Protein AF-A0A933APV7-F1 (afdb_monomer_lite)

Sequence (50 aa):
MIRGLGPTVPHCPTAYKIIGTAMEVHRKLGPGHREEVYHQAMLKELPEAG

Foldseek 3Di:
DPPPPDPPDPPDVLVVLLVVLLVVLCVVPPDDDDPVVSVVSSVVCSVVSD

Structure (mmCIF, N/CA/C/O backbone):
data_AF-A0A933APV7-F1
#
_entry.id   AF-A0A933APV7-F1
#
loop_
_atom_site.group_PDB
_atom_site.id
_atom_site.type_symbol
_atom_site.label_atom_id
_atom_site.label_alt_id
_atom_site.label_comp_id
_atom_site.label_asym_id
_atom_site.label_entity_id
_atom_site.label_seq_id
_atom_site.pdbx_PDB_ins_code
_atom_site.Cartn_x
_atom_site.Cartn_y
_atom_site.Cartn_z
_atom_site.occupancy
_atom_site.B_iso_or_equiv
_atom_site.auth_seq_id
_atom_site.auth_comp_id
_atom_site.auth_asym_id
_atom_site.auth_atom_id
_atom_site.pdbx_PDB_model_num
ATOM 1 N N . MET A 1 1 ? 26.755 -9.272 9.956 1.00 39.41 1 MET A N 1
ATOM 2 C CA . MET A 1 1 ? 26.462 -10.006 8.707 1.00 39.41 1 MET A CA 1
ATOM 3 C C . MET A 1 1 ? 25.100 -9.570 8.186 1.00 39.41 1 MET A C 1
ATOM 5 O O . MET A 1 1 ? 24.099 -10.155 8.566 1.00 39.41 1 MET A O 1
ATOM 9 N N . ILE A 1 2 ? 25.052 -8.529 7.354 1.00 49.12 2 ILE A N 1
ATOM 10 C CA . ILE A 1 2 ? 23.894 -8.279 6.489 1.00 49.12 2 ILE A CA 1
ATOM 11 C C . ILE A 1 2 ? 24.274 -8.810 5.107 1.00 49.12 2 ILE A C 1
ATOM 13 O O . ILE A 1 2 ? 25.244 -8.353 4.508 1.00 49.12 2 ILE A O 1
ATOM 17 N N . ARG A 1 3 ? 23.604 -9.869 4.649 1.00 52.44 3 ARG A N 1
ATOM 18 C CA . ARG A 1 3 ? 23.812 -10.414 3.302 1.00 52.44 3 ARG A CA 1
ATOM 19 C C . ARG A 1 3 ? 23.350 -9.341 2.319 1.00 52.44 3 ARG A C 1
ATOM 21 O O . ARG A 1 3 ? 22.154 -9.092 2.211 1.00 52.44 3 ARG A O 1
ATOM 28 N N . GLY A 1 4 ? 24.299 -8.682 1.657 1.00 50.25 4 GLY A N 1
ATOM 29 C CA . GLY A 1 4 ? 24.000 -7.812 0.529 1.00 50.25 4 GLY A CA 1
ATOM 30 C C . GLY A 1 4 ? 23.235 -8.619 -0.512 1.00 50.25 4 GLY A C 1
ATOM 31 O O . GLY A 1 4 ? 23.651 -9.724 -0.866 1.00 50.25 4 GLY A O 1
ATOM 32 N N . LEU A 1 5 ? 22.089 -8.100 -0.945 1.00 62.75 5 LEU A N 1
ATOM 33 C CA . LEU A 1 5 ? 21.352 -8.633 -2.082 1.00 62.75 5 LEU A CA 1
ATOM 34 C C . LEU A 1 5 ? 22.283 -8.514 -3.298 1.00 62.75 5 LEU A C 1
ATOM 36 O O . LEU A 1 5 ? 22.498 -7.423 -3.816 1.00 62.75 5 LEU A O 1
ATOM 40 N N . GLY A 1 6 ? 22.944 -9.615 -3.659 1.00 57.88 6 GLY A N 1
ATOM 41 C CA . GLY A 1 6 ? 23.875 -9.656 -4.783 1.00 57.88 6 GLY A CA 1
ATOM 42 C C . GLY A 1 6 ? 23.166 -9.397 -6.121 1.00 57.88 6 GLY A C 1
ATOM 43 O O . GLY A 1 6 ? 21.940 -9.479 -6.190 1.00 57.88 6 GLY A O 1
ATOM 44 N N . PRO A 1 7 ? 23.916 -9.142 -7.206 1.00 64.44 7 PRO A N 1
ATOM 45 C CA . PRO A 1 7 ? 23.395 -8.746 -8.524 1.00 64.44 7 PRO A CA 1
ATOM 46 C C . PRO A 1 7 ? 22.585 -9.834 -9.267 1.00 64.44 7 PRO A C 1
ATOM 48 O O . PRO A 1 7 ? 22.364 -9.727 -10.468 1.00 64.44 7 PRO A O 1
ATOM 51 N N . THR A 1 8 ? 22.149 -10.892 -8.581 1.00 64.75 8 THR A N 1
ATOM 52 C CA . THR A 1 8 ? 21.496 -12.075 -9.156 1.00 64.75 8 THR A CA 1
ATOM 53 C C . THR A 1 8 ? 20.063 -12.288 -8.676 1.00 64.75 8 THR A C 1
ATOM 55 O O . THR A 1 8 ? 19.487 -13.329 -8.985 1.00 64.75 8 THR A O 1
ATOM 58 N N . VAL A 1 9 ? 19.466 -11.352 -7.921 1.00 68.62 9 VAL A N 1
ATOM 59 C CA . VAL A 1 9 ? 18.060 -11.489 -7.505 1.00 68.62 9 VAL A CA 1
ATOM 60 C C . VAL A 1 9 ? 17.180 -11.433 -8.761 1.00 68.62 9 VAL A C 1
ATOM 62 O O . VAL A 1 9 ? 17.173 -10.399 -9.433 1.00 68.62 9 VAL A O 1
ATOM 65 N N . PRO A 1 10 ? 16.461 -12.512 -9.121 1.00 69.56 10 PRO A N 1
ATOM 66 C CA . PRO A 1 10 ? 15.608 -12.496 -10.300 1.00 69.56 10 PRO A CA 1
ATOM 67 C C . PRO A 1 10 ? 14.555 -11.399 -10.150 1.00 69.56 10 PRO A C 1
ATOM 69 O O . PRO A 1 10 ? 13.945 -11.271 -9.085 1.00 69.56 10 PRO A O 1
ATOM 72 N N . HIS A 1 11 ? 14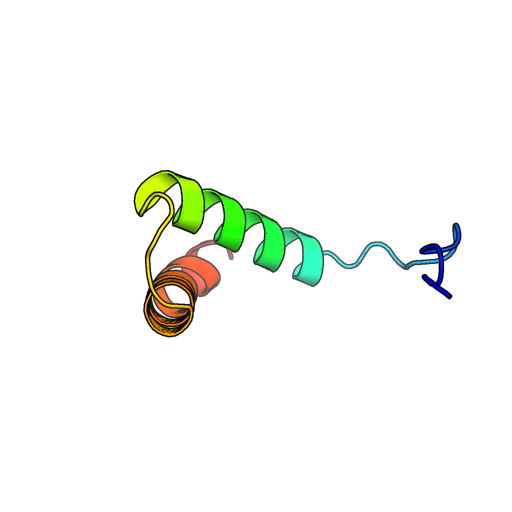.323 -10.618 -11.209 1.00 72.00 11 HIS A N 1
ATOM 73 C CA . HIS A 1 11 ? 13.207 -9.679 -11.235 1.00 72.00 11 HIS A CA 1
ATOM 74 C C . HIS A 1 11 ? 11.915 -10.475 -11.031 1.00 72.00 11 HIS A C 1
ATOM 76 O O . HIS A 1 11 ? 11.537 -11.281 -11.880 1.00 72.00 11 HIS A O 1
ATOM 82 N N . CYS A 1 12 ? 11.268 -10.276 -9.885 1.00 82.62 12 CYS A N 1
ATOM 83 C CA . CYS A 1 12 ? 10.108 -11.045 -9.461 1.00 82.62 12 CYS A CA 1
ATOM 84 C C . CYS A 1 12 ? 8.879 -10.126 -9.540 1.00 82.62 12 CYS A C 1
ATOM 86 O O . CYS A 1 12 ? 8.667 -9.337 -8.616 1.00 82.62 12 CYS A O 1
ATOM 88 N N . PRO A 1 13 ? 8.069 -10.177 -10.620 1.00 86.12 13 PRO A N 1
ATOM 89 C CA . PRO A 1 13 ? 6.950 -9.250 -10.819 1.00 86.12 13 PRO A CA 1
ATOM 90 C C . PRO A 1 13 ? 5.967 -9.253 -9.643 1.00 86.12 13 PRO A C 1
ATOM 92 O O . PRO A 1 13 ? 5.454 -8.210 -9.250 1.00 86.12 13 PRO A O 1
ATOM 95 N N . THR A 1 14 ? 5.769 -10.416 -9.021 1.00 88.56 14 THR A N 1
ATOM 96 C CA . THR A 1 14 ? 4.934 -10.574 -7.827 1.00 88.56 14 THR A CA 1
ATOM 97 C C . THR A 1 14 ? 5.470 -9.783 -6.636 1.00 88.56 14 THR A C 1
ATOM 99 O O . THR A 1 14 ? 4.695 -9.138 -5.937 1.00 88.56 14 THR A O 1
ATOM 102 N N . ALA A 1 15 ? 6.789 -9.774 -6.419 1.00 88.69 15 ALA A N 1
ATOM 103 C CA . ALA A 1 15 ? 7.390 -8.998 -5.337 1.00 88.69 15 ALA A CA 1
ATOM 104 C C . ALA A 1 15 ? 7.197 -7.493 -5.565 1.00 88.69 15 ALA A C 1
ATOM 106 O O . ALA A 1 15 ? 6.840 -6.780 -4.632 1.00 88.69 15 ALA A O 1
ATOM 107 N N . TYR A 1 16 ? 7.347 -7.027 -6.809 1.00 89.31 16 TYR A N 1
ATOM 108 C CA . TYR A 1 16 ? 7.067 -5.634 -7.166 1.00 89.31 16 TYR A CA 1
ATOM 109 C C . TYR A 1 16 ? 5.613 -5.249 -6.891 1.00 89.31 16 TYR A C 1
ATOM 111 O O . TYR A 1 16 ? 5.376 -4.198 -6.301 1.00 89.31 16 TYR A O 1
ATOM 119 N N . LYS A 1 17 ? 4.650 -6.107 -7.252 1.00 91.56 17 LYS A N 1
ATOM 120 C CA . LYS A 1 17 ? 3.230 -5.873 -6.952 1.00 91.56 17 LYS A CA 1
ATOM 121 C C . LYS A 1 17 ? 2.980 -5.785 -5.445 1.00 91.56 17 LYS A C 1
ATOM 123 O O . LYS A 1 17 ? 2.413 -4.802 -4.987 1.00 91.56 17 LYS A O 1
ATOM 128 N N . ILE A 1 18 ? 3.465 -6.758 -4.669 1.00 93.06 18 ILE A N 1
ATOM 129 C CA . ILE A 1 18 ? 3.279 -6.787 -3.207 1.00 93.06 18 ILE A CA 1
ATOM 130 C C . ILE A 1 18 ? 3.869 -5.534 -2.551 1.00 93.06 18 ILE A C 1
ATOM 132 O O . ILE A 1 18 ? 3.199 -4.893 -1.742 1.00 93.06 18 ILE A O 1
ATOM 136 N N . ILE A 1 19 ? 5.105 -5.169 -2.906 1.00 92.94 19 ILE A N 1
ATOM 137 C CA . ILE A 1 19 ? 5.779 -3.993 -2.344 1.00 92.94 19 ILE A CA 1
ATOM 138 C C . ILE A 1 19 ? 5.045 -2.712 -2.756 1.00 92.94 19 ILE A C 1
ATOM 140 O O . ILE A 1 19 ? 4.800 -1.859 -1.909 1.00 92.94 19 ILE A O 1
ATOM 144 N N . GLY A 1 20 ? 4.638 -2.593 -4.022 1.00 93.88 20 GLY A N 1
ATOM 145 C CA . GLY A 1 20 ? 3.868 -1.447 -4.509 1.00 93.88 20 GLY A CA 1
ATOM 146 C C . GLY A 1 20 ? 2.542 -1.275 -3.764 1.00 93.88 20 GLY A C 1
ATOM 147 O O . GLY A 1 20 ? 2.248 -0.185 -3.278 1.00 93.88 20 GLY A O 1
ATOM 148 N N . THR A 1 21 ? 1.779 -2.357 -3.583 1.00 95.44 21 THR A N 1
ATOM 149 C CA . THR A 1 21 ? 0.539 -2.335 -2.794 1.00 95.44 21 THR A CA 1
ATOM 150 C C . THR A 1 21 ? 0.809 -1.944 -1.341 1.00 95.44 21 THR A C 1
ATOM 152 O O . THR A 1 21 ? 0.078 -1.127 -0.787 1.00 95.44 21 THR A O 1
ATOM 155 N N . ALA A 1 22 ? 1.878 -2.458 -0.722 1.00 95.06 22 ALA A N 1
ATOM 156 C CA . ALA A 1 22 ? 2.254 -2.073 0.639 1.00 95.06 22 ALA A CA 1
ATOM 157 C C . ALA A 1 22 ? 2.564 -0.570 0.749 1.00 95.06 22 ALA A C 1
ATOM 159 O O . ALA A 1 22 ? 2.141 0.075 1.709 1.00 95.06 22 ALA A O 1
ATOM 160 N N . MET A 1 23 ? 3.258 0.002 -0.241 1.00 96.00 23 MET A N 1
ATOM 161 C CA . MET A 1 23 ? 3.556 1.437 -0.290 1.00 96.00 23 MET A CA 1
ATOM 162 C C . MET A 1 23 ? 2.283 2.280 -0.411 1.00 96.00 23 MET A C 1
ATOM 164 O O . MET A 1 23 ? 2.135 3.261 0.318 1.00 96.00 23 MET A O 1
ATOM 168 N N . GLU A 1 24 ? 1.339 1.884 -1.265 1.00 95.88 24 GLU A N 1
ATOM 169 C CA . GLU A 1 24 ? 0.062 2.591 -1.412 1.00 95.88 24 GLU A CA 1
ATOM 170 C C . GLU A 1 24 ? -0.808 2.493 -0.156 1.00 95.88 24 GLU A C 1
ATOM 172 O O . GLU A 1 24 ? -1.357 3.497 0.301 1.00 95.88 24 GLU A O 1
ATOM 177 N N . VAL A 1 25 ? -0.885 1.314 0.464 1.00 95.75 25 VAL A N 1
ATOM 178 C CA . VAL A 1 25 ? -1.582 1.135 1.745 1.00 95.75 25 VAL A CA 1
ATOM 179 C C . VAL A 1 25 ? -0.941 2.003 2.830 1.00 95.75 25 VAL A C 1
ATOM 181 O O . VAL A 1 25 ? -1.652 2.667 3.583 1.00 95.75 25 VAL A O 1
ATOM 184 N N . HIS A 1 26 ? 0.392 2.064 2.886 1.00 95.69 26 HIS A N 1
ATOM 185 C CA . HIS A 1 26 ? 1.105 2.929 3.823 1.00 95.69 26 HIS A CA 1
ATOM 186 C C . HIS A 1 26 ? 0.833 4.416 3.572 1.00 95.69 26 HIS A C 1
ATOM 188 O O . HIS A 1 26 ? 0.611 5.164 4.523 1.00 95.69 26 HIS A O 1
ATOM 194 N N . ARG A 1 27 ? 0.764 4.836 2.304 1.00 96.06 27 ARG A N 1
ATOM 195 C CA . ARG A 1 27 ? 0.388 6.200 1.911 1.00 96.06 27 ARG A CA 1
ATOM 196 C C . ARG A 1 27 ? -1.033 6.559 2.357 1.00 96.06 27 ARG A C 1
ATOM 198 O O . ARG A 1 27 ? -1.256 7.689 2.779 1.00 96.06 27 ARG A O 1
ATOM 205 N N . LYS A 1 28 ? -1.980 5.619 2.264 1.00 95.19 28 LYS A N 1
ATOM 206 C CA . LYS A 1 28 ? -3.393 5.821 2.636 1.00 95.19 28 LYS A CA 1
ATOM 207 C C . LYS A 1 28 ? -3.616 5.816 4.152 1.00 95.19 28 LYS A C 1
ATOM 209 O O . LYS A 1 28 ? -4.313 6.686 4.664 1.00 95.19 28 LYS A O 1
ATOM 214 N N . LEU A 1 29 ? -3.056 4.838 4.866 1.00 95.38 29 LEU A N 1
ATOM 215 C CA . LEU A 1 29 ? -3.267 4.659 6.311 1.00 95.38 29 LEU A CA 1
ATOM 216 C C . LEU A 1 29 ? -2.387 5.572 7.171 1.00 95.38 29 LEU A C 1
ATOM 218 O O . LEU A 1 29 ? -2.749 5.876 8.309 1.00 95.38 29 LEU A O 1
ATOM 222 N N . GLY A 1 30 ? -1.231 5.977 6.644 1.00 92.94 30 GLY A N 1
ATOM 223 C CA . GLY A 1 30 ? -0.179 6.620 7.418 1.00 92.94 30 GLY A CA 1
ATOM 22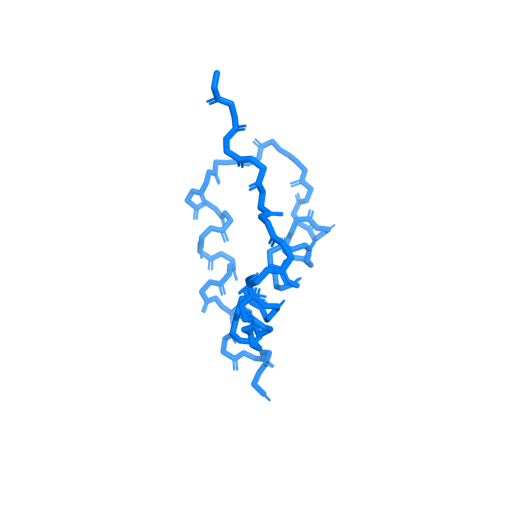4 C C . GLY A 1 30 ? 0.572 5.637 8.332 1.00 92.94 30 GLY A C 1
ATOM 225 O O . GLY A 1 30 ? 0.254 4.443 8.380 1.00 92.94 30 GLY A O 1
ATOM 226 N N . PRO A 1 31 ? 1.611 6.110 9.039 1.00 93.44 31 PRO A N 1
ATOM 227 C CA . PRO A 1 31 ? 2.385 5.302 9.981 1.00 93.44 31 PRO A CA 1
ATOM 228 C C . PRO A 1 31 ? 1.655 5.092 11.321 1.00 93.44 31 PRO A C 1
ATOM 230 O O . PRO A 1 31 ? 0.738 5.829 11.668 1.00 93.44 31 PRO A O 1
ATOM 233 N N . GLY A 1 32 ? 2.119 4.119 12.114 1.00 94.19 32 GLY A N 1
ATOM 234 C CA . GLY A 1 32 ? 1.694 3.929 13.513 1.00 94.19 32 GLY A CA 1
ATOM 235 C C . GLY A 1 32 ? 0.598 2.885 13.741 1.00 94.19 32 GLY A C 1
ATOM 236 O O . GLY A 1 32 ? 0.246 2.615 14.888 1.00 94.19 32 GLY A O 1
ATOM 237 N N . HIS A 1 33 ? 0.091 2.256 12.680 1.00 95.12 33 HIS A N 1
ATOM 238 C CA . HIS A 1 33 ? -0.841 1.132 12.798 1.00 95.12 33 HIS A CA 1
ATOM 239 C C . HIS A 1 33 ? -0.116 -0.185 13.093 1.00 95.12 33 HIS A C 1
ATOM 241 O O . HIS A 1 33 ? 1.072 -0.347 12.815 1.00 95.12 33 HIS A O 1
ATOM 247 N N . ARG A 1 34 ? -0.849 -1.154 13.650 1.00 96.12 34 ARG A N 1
ATOM 248 C CA . ARG A 1 34 ? -0.348 -2.524 13.823 1.00 96.12 34 ARG A CA 1
ATOM 249 C C . ARG A 1 34 ? -0.211 -3.222 12.473 1.00 96.12 34 ARG A C 1
ATOM 251 O O . ARG A 1 34 ? -0.989 -2.956 11.561 1.00 96.12 34 ARG A O 1
ATOM 258 N N . GLU A 1 35 ? 0.714 -4.174 12.382 1.00 95.06 35 GLU A N 1
ATOM 259 C CA . GLU A 1 35 ? 0.927 -4.989 11.176 1.00 95.06 35 GLU A CA 1
ATOM 260 C C . GLU A 1 35 ? -0.369 -5.635 10.663 1.00 95.06 35 GLU A C 1
ATOM 262 O O . GLU A 1 35 ? -0.634 -5.603 9.467 1.00 95.06 35 GLU A O 1
ATOM 267 N N . GLU A 1 36 ? -1.227 -6.131 11.561 1.00 96.75 36 GLU A N 1
ATOM 268 C CA . GLU A 1 36 ? -2.530 -6.707 11.204 1.00 96.75 36 GLU A CA 1
ATOM 269 C C . GLU A 1 36 ? -3.401 -5.739 10.391 1.00 96.75 36 GLU A C 1
ATOM 271 O O . GLU A 1 36 ? -4.055 -6.151 9.437 1.00 96.75 36 GLU A O 1
ATOM 276 N N . VAL A 1 37 ? -3.368 -4.441 10.704 1.00 96.38 37 VAL A N 1
ATOM 277 C CA . VAL A 1 37 ? -4.143 -3.426 9.975 1.00 96.38 37 VAL A CA 1
ATOM 278 C C . VAL A 1 37 ? -3.614 -3.276 8.550 1.00 96.38 37 VAL A C 1
ATOM 280 O O . VAL A 1 37 ? -4.401 -3.247 7.603 1.00 96.38 37 VAL A O 1
ATOM 283 N N . TYR A 1 38 ? -2.287 -3.244 8.382 1.00 96.00 38 TYR A N 1
ATOM 284 C CA . TYR A 1 38 ? -1.660 -3.236 7.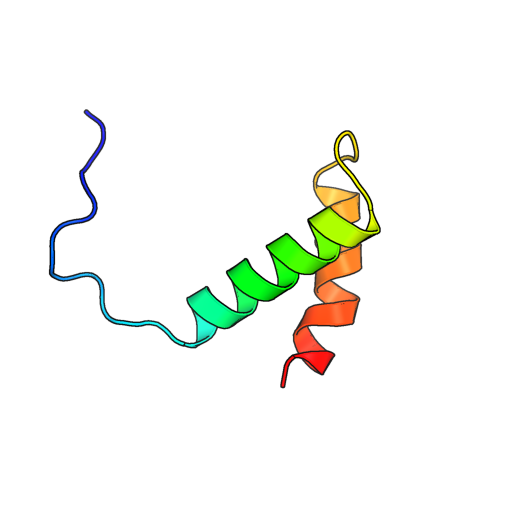058 1.00 96.00 38 TYR A CA 1
ATOM 285 C C . TYR A 1 38 ? -1.992 -4.510 6.285 1.00 96.00 38 TYR A C 1
ATOM 287 O O . TYR A 1 38 ? -2.380 -4.428 5.124 1.00 96.00 38 TYR A O 1
ATOM 295 N N . HIS A 1 39 ? -1.910 -5.673 6.932 1.00 95.88 39 HIS A N 1
ATOM 296 C CA . HIS A 1 39 ? -2.226 -6.959 6.322 1.00 95.88 39 HIS A CA 1
ATOM 297 C C . HIS A 1 39 ? -3.677 -6.990 5.824 1.00 95.88 39 HIS A C 1
ATOM 299 O 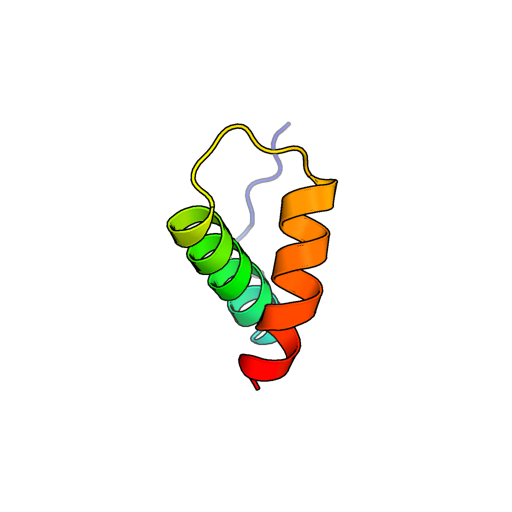O . HIS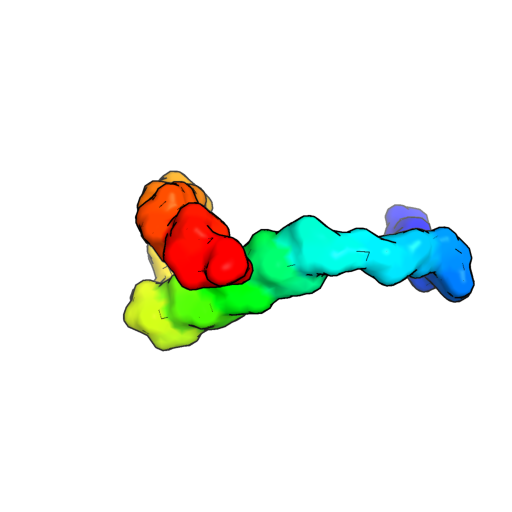 A 1 39 ? -3.929 -7.337 4.673 1.00 95.88 39 HIS A O 1
ATOM 305 N N . GLN A 1 40 ? -4.635 -6.567 6.652 1.00 96.62 40 GLN A N 1
ATOM 306 C CA . GLN A 1 40 ? -6.051 -6.519 6.279 1.00 96.62 40 GLN A CA 1
ATOM 307 C C . GLN A 1 40 ? -6.324 -5.541 5.131 1.00 96.62 40 GLN A C 1
ATOM 309 O O . GLN A 1 40 ? -7.131 -5.837 4.251 1.00 96.62 40 GLN A O 1
ATOM 314 N N . ALA A 1 41 ? -5.657 -4.387 5.111 1.00 95.50 41 ALA A N 1
ATOM 315 C CA . ALA A 1 41 ? -5.772 -3.442 4.005 1.00 95.50 41 ALA A CA 1
ATOM 316 C C . ALA A 1 41 ? -5.154 -3.999 2.712 1.00 95.50 41 ALA A C 1
ATOM 318 O O . ALA A 1 41 ? -5.769 -3.924 1.651 1.00 95.50 41 ALA A O 1
ATOM 319 N N . MET A 1 42 ? -3.986 -4.638 2.800 1.00 94.50 42 MET A N 1
ATOM 320 C CA . MET A 1 42 ? -3.341 -5.277 1.654 1.00 94.50 42 MET A CA 1
ATOM 321 C C . MET A 1 42 ? -4.158 -6.447 1.096 1.00 94.50 42 MET A C 1
ATOM 323 O O . MET A 1 42 ? -4.207 -6.599 -0.117 1.00 94.50 42 MET A O 1
ATOM 327 N N . LEU A 1 43 ? -4.845 -7.238 1.928 1.00 94.88 43 LEU A N 1
ATOM 328 C CA . LEU A 1 43 ? -5.737 -8.307 1.452 1.00 94.88 43 LEU A CA 1
ATOM 329 C C . LEU A 1 43 ? -6.887 -7.784 0.581 1.00 94.88 43 LEU A C 1
ATOM 331 O O . LEU A 1 43 ? -7.360 -8.508 -0.292 1.00 94.88 43 LEU A O 1
ATOM 335 N N . LYS A 1 44 ? -7.329 -6.543 0.809 1.00 93.06 44 LYS A N 1
ATOM 336 C CA . LYS A 1 44 ? -8.368 -5.894 -0.001 1.00 93.06 44 LYS A CA 1
ATOM 337 C C . LYS A 1 44 ? -7.806 -5.338 -1.308 1.00 93.06 44 LYS A C 1
ATOM 339 O O . LYS A 1 44 ? -8.428 -5.507 -2.344 1.00 93.06 44 LYS A O 1
ATOM 344 N N . GLU A 1 45 ? -6.627 -4.723 -1.253 1.00 90.88 45 GLU A N 1
ATOM 345 C CA . GLU A 1 45 ? -6.059 -3.954 -2.372 1.00 90.88 45 GLU A CA 1
ATOM 346 C C . GLU A 1 45 ? -5.196 -4.803 -3.327 1.00 90.88 45 GLU A C 1
ATOM 348 O O . GLU A 1 45 ? -5.074 -4.493 -4.509 1.00 90.88 45 GLU A O 1
ATOM 353 N N . LEU A 1 46 ? -4.581 -5.890 -2.848 1.00 89.25 46 LEU A N 1
ATOM 354 C CA . LEU A 1 46 ? -3.698 -6.736 -3.661 1.00 89.25 46 LEU A CA 1
ATOM 355 C C . LEU A 1 46 ? -4.427 -7.459 -4.816 1.00 89.25 46 LEU A C 1
ATOM 357 O O . LEU A 1 46 ? -3.847 -7.531 -5.899 1.00 89.25 46 LEU A O 1
ATOM 361 N N . PRO A 1 47 ? -5.671 -7.962 -4.654 1.00 87.44 47 PRO A N 1
ATOM 362 C CA . PRO A 1 47 ? -6.451 -8.507 -5.769 1.00 87.44 47 PRO A CA 1
ATOM 363 C C . PRO A 1 47 ? -6.802 -7.467 -6.843 1.00 87.44 47 PRO A C 1
ATOM 365 O O . PRO A 1 47 ? -6.917 -7.824 -8.011 1.00 87.44 47 PRO A O 1
ATOM 368 N N . GLU A 1 48 ? -6.953 -6.193 -6.465 1.00 76.31 48 GLU A N 1
ATOM 369 C CA . GLU A 1 48 ? -7.266 -5.090 -7.388 1.00 76.31 48 GLU A CA 1
ATOM 370 C C . GLU A 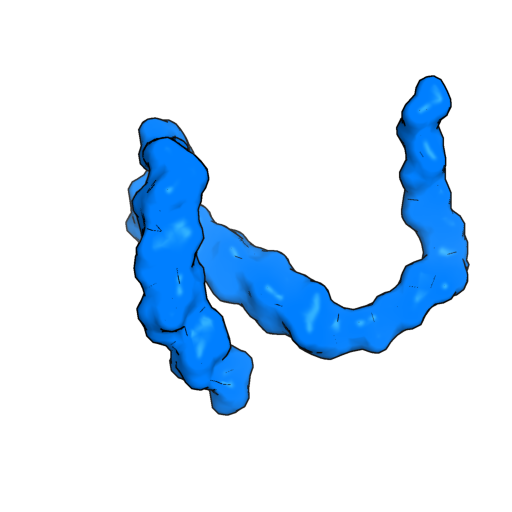1 48 ? -6.034 -4.600 -8.167 1.00 76.31 48 GLU A C 1
ATOM 372 O O . GLU A 1 48 ? -6.169 -3.988 -9.222 1.00 76.31 48 GLU A O 1
ATOM 377 N N . ALA A 1 49 ? -4.822 -4.922 -7.703 1.00 69.25 49 ALA A N 1
ATOM 378 C CA . ALA A 1 49 ? -3.559 -4.655 -8.403 1.00 69.25 49 ALA A CA 1
ATOM 379 C C . ALA A 1 49 ? -3.260 -5.662 -9.550 1.00 69.25 49 ALA A C 1
ATOM 381 O O . ALA A 1 49 ? -2.106 -5.812 -9.987 1.00 69.25 49 ALA A O 1
ATOM 382 N N . GLY A 1 50 ? -4.292 -6.400 -9.981 1.00 55.06 50 GLY A N 1
ATOM 383 C CA . GLY A 1 50 ? -4.296 -7.447 -11.008 1.00 55.06 50 GLY A CA 1
ATOM 384 C C . GLY A 1 50 ? -4.149 -6.910 -12.414 1.00 55.06 50 GLY A C 1
ATOM 385 O O . GLY A 1 50 ? -5.117 -6.291 -12.897 1.00 55.06 50 GLY A O 1
#

Secondary structure (DSSP, 8-state):
------TT----HHHHHHHHHHHHHHHHH-SS--HHHHHHHHHHHTTTT-

Radius of gyration: 13.41 Å; chains: 1; bounding box: 35×19×25 Å

pLDDT: mean 84.26, std 15.8, range [39.41, 96.75]